Protein AF-A0AAN7BG62-F1 (afdb_monomer)

Mean predicted aligned error: 13.28 Å

Solvent-accessible surface area (backbone atoms only — not comparable to full-atom values): 6579 Å² total; per-residue (Å²): 139,84,89,78,82,81,76,79,77,80,79,77,78,79,79,76,81,75,71,72,79,54,65,45,26,29,26,51,58,76,91,35,27,73,56,15,44,53,21,16,53,76,16,61,24,46,64,44,97,85,49,27,14,35,49,84,47,32,77,37,63,45,53,26,34,42,36,19,37,74,77,68,73,28,58,40,67,37,78,53,54,44,64,32,44,30,65,68,52,50,26,54,60,28,47,78,69,77,38,78,66,68,52,60,67,57,36,37,50,53,60,61,70,74,108

pLDDT: mean 73.15, std 16.48, range [35.53, 94.31]

Organism: NCBI:txid261697

Sequence (115 aa):
MNIKHLLLATTTTMLCFFSPPSQACKCGDATYSPYTEACCKVASGNFTKDNDCDSSTLQHRSLFASCCWQGYRLVSDCSCSPGCIGEFEINPKRLARGLETLSQDEIRHILETYV

Secondary structure (DSSP, 8-state):
------------------PPPPSEE-BSSGGGHHHHHHHHHHTTPPBPTTS-EETTT-S-HHHHHHHHHHHH---BSS---HHHHIIIIIHHHHHTTTPPPPPHHHHHHHHHHT-

Structure (mmCIF, N/CA/C/O backbone):
data_AF-A0AAN7BG62-F1
#
_entry.id   AF-A0AAN7BG62-F1
#
loop_
_atom_site.group_PDB
_atom_site.id
_atom_site.type_symbol
_atom_site.label_atom_id
_atom_site.label_alt_id
_atom_site.label_comp_id
_atom_site.label_asym_id
_atom_site.label_entity_id
_atom_site.label_seq_id
_atom_site.pdbx_PDB_ins_code
_atom_site.Cartn_x
_atom_site.Cartn_y
_atom_site.Cartn_z
_atom_site.occupancy
_atom_site.B_iso_or_equiv
_atom_site.auth_seq_id
_atom_site.auth_comp_id
_atom_site.auth_asym_id
_atom_site.auth_atom_id
_atom_site.pdbx_PDB_model_num
ATOM 1 N N . MET A 1 1 ? 13.191 40.752 49.357 1.00 38.78 1 MET A N 1
ATOM 2 C CA . MET A 1 1 ? 13.470 41.073 47.937 1.00 38.78 1 MET A CA 1
ATOM 3 C C . MET A 1 1 ? 13.824 39.766 47.243 1.00 38.78 1 MET A C 1
ATOM 5 O O . MET A 1 1 ? 14.856 39.196 47.541 1.00 38.78 1 MET A O 1
ATOM 9 N N . ASN A 1 2 ? 12.803 39.087 46.728 1.00 35.53 2 ASN A N 1
ATOM 10 C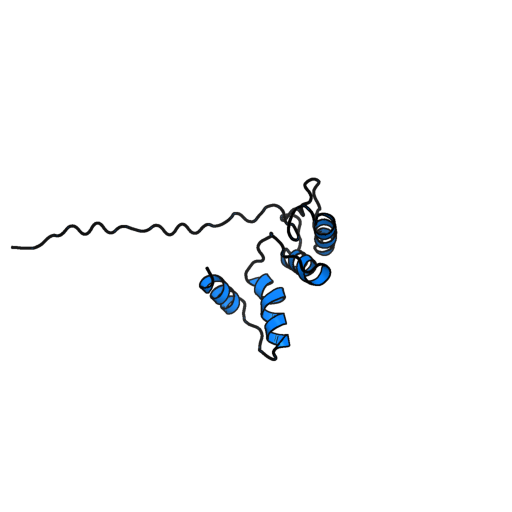 CA . ASN A 1 2 ? 12.437 38.974 45.308 1.00 35.53 2 ASN A CA 1
ATOM 11 C C . ASN A 1 2 ? 13.312 37.992 44.513 1.00 35.53 2 ASN A C 1
ATOM 13 O O . ASN A 1 2 ? 14.368 38.324 43.985 1.00 35.53 2 ASN A O 1
ATOM 17 N N . ILE A 1 3 ? 12.778 36.773 44.470 1.00 46.41 3 ILE A N 1
ATOM 18 C CA . ILE A 1 3 ? 13.166 35.593 43.708 1.00 46.41 3 ILE A CA 1
ATOM 19 C C . ILE A 1 3 ? 13.032 35.890 42.212 1.00 46.41 3 ILE A C 1
ATOM 21 O O . ILE A 1 3 ? 11.961 36.296 41.766 1.00 46.41 3 ILE A O 1
ATOM 25 N N . LYS A 1 4 ? 14.078 35.624 41.426 1.00 40.75 4 LYS A N 1
ATOM 26 C CA . LYS A 1 4 ? 13.952 35.395 39.979 1.00 40.75 4 LYS A CA 1
ATOM 27 C C . LYS A 1 4 ? 14.854 34.230 39.584 1.00 40.75 4 LYS A C 1
ATOM 29 O O . LYS A 1 4 ? 15.949 34.418 39.067 1.00 40.75 4 LYS A O 1
ATOM 34 N N . HIS A 1 5 ? 14.384 33.016 39.875 1.00 42.19 5 HIS A N 1
ATOM 35 C CA . HIS A 1 5 ? 14.875 31.816 39.209 1.00 42.19 5 HIS A CA 1
ATOM 36 C C . HIS A 1 5 ? 14.444 31.893 37.744 1.00 42.19 5 HIS A C 1
ATOM 38 O O . HIS A 1 5 ? 13.258 31.854 37.422 1.00 42.19 5 HIS A O 1
ATOM 44 N N . LEU A 1 6 ? 15.432 32.078 36.876 1.00 42.38 6 LEU A N 1
ATOM 45 C CA . LEU A 1 6 ? 15.296 32.061 35.431 1.00 42.38 6 LEU A CA 1
ATOM 46 C C . LEU A 1 6 ? 15.031 30.607 35.002 1.00 42.38 6 LEU A C 1
ATOM 48 O O . LEU A 1 6 ? 15.958 29.833 34.784 1.00 42.38 6 LEU A O 1
ATOM 52 N N . LEU A 1 7 ? 13.758 30.215 34.966 1.00 46.19 7 LEU A N 1
ATOM 53 C CA . LEU A 1 7 ? 13.312 28.965 34.353 1.00 46.19 7 LEU A CA 1
ATOM 54 C C . LEU A 1 7 ? 13.494 29.105 32.838 1.00 46.19 7 LEU A C 1
ATOM 56 O O . LEU A 1 7 ? 12.671 29.720 32.161 1.00 46.19 7 LEU A O 1
ATOM 60 N N . LEU A 1 8 ? 14.599 28.569 32.310 1.00 46.72 8 LEU A N 1
ATOM 61 C CA . LEU A 1 8 ? 14.728 28.312 30.880 1.00 46.72 8 LEU A CA 1
ATOM 62 C C . LEU A 1 8 ? 13.685 27.251 30.520 1.00 46.72 8 LEU A C 1
ATOM 64 O O . LEU A 1 8 ? 13.850 26.072 30.824 1.00 46.72 8 LEU A O 1
ATOM 68 N N . ALA A 1 9 ? 12.591 27.699 29.910 1.00 50.00 9 ALA A N 1
ATOM 69 C CA . ALA A 1 9 ? 11.611 26.836 29.282 1.00 50.00 9 ALA A CA 1
ATOM 70 C C . ALA A 1 9 ? 12.293 26.118 28.110 1.00 50.00 9 ALA A C 1
ATOM 72 O O . ALA A 1 9 ? 12.517 26.698 27.050 1.00 50.00 9 ALA A O 1
ATOM 73 N N . THR A 1 10 ? 12.669 24.861 28.322 1.00 52.88 10 THR A N 1
ATOM 74 C CA . THR A 1 10 ? 13.065 23.939 27.264 1.00 52.88 10 THR A CA 1
ATOM 75 C C . THR A 1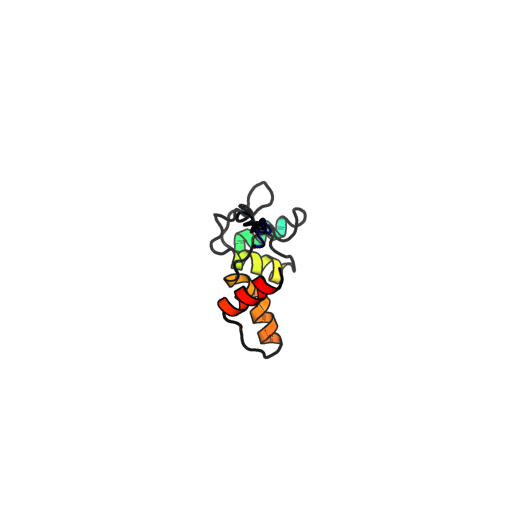 10 ? 11.830 23.624 26.428 1.00 52.88 10 THR A C 1
ATOM 77 O O . THR A 1 10 ? 11.024 22.760 26.761 1.00 52.88 10 THR A O 1
ATOM 80 N N . THR A 1 11 ? 11.650 24.366 25.339 1.00 55.09 11 THR A N 1
ATOM 81 C CA . THR A 1 11 ? 10.710 24.034 24.270 1.00 55.09 11 THR A CA 1
ATOM 82 C C . THR A 1 11 ? 11.195 22.760 23.586 1.00 55.09 11 THR A C 1
ATOM 84 O O . THR A 1 11 ? 12.034 22.787 22.689 1.00 55.09 11 THR A O 1
ATOM 87 N N . THR A 1 12 ? 10.690 21.615 24.042 1.00 59.12 12 THR A N 1
ATOM 88 C CA . THR A 1 12 ? 10.847 20.329 23.361 1.00 59.12 12 THR A CA 1
ATOM 89 C C . THR A 1 12 ? 10.074 20.395 22.048 1.00 59.12 12 THR A C 1
ATOM 91 O O . THR A 1 12 ? 8.863 20.188 22.010 1.00 59.12 12 THR A O 1
ATOM 94 N N . THR A 1 13 ? 10.763 20.748 20.964 1.00 53.72 13 THR A N 1
ATOM 95 C CA . THR A 1 13 ? 10.224 20.693 19.603 1.00 53.72 13 THR A CA 1
ATOM 96 C C . THR A 1 13 ? 9.928 19.234 19.267 1.00 53.72 13 THR A C 1
ATOM 98 O O . THR A 1 13 ? 10.835 18.446 19.008 1.00 53.72 13 THR A O 1
ATOM 101 N N . MET A 1 14 ? 8.651 18.863 19.332 1.00 53.06 14 MET A N 1
ATOM 102 C CA . MET A 1 14 ? 8.149 17.564 18.904 1.00 53.06 14 MET A CA 1
ATOM 103 C C . MET A 1 14 ? 8.316 17.495 17.380 1.00 53.06 14 MET A C 1
ATOM 105 O O . MET A 1 14 ? 7.570 18.114 16.625 1.00 53.06 14 MET A O 1
ATOM 109 N N . LEU A 1 15 ? 9.376 16.821 16.932 1.00 45.66 15 LEU A N 1
ATOM 110 C CA . LEU A 1 15 ? 9.609 16.496 15.529 1.00 45.66 15 LEU A CA 1
ATOM 111 C C . LEU A 1 15 ? 8.537 15.491 15.104 1.00 45.66 15 LEU A C 1
ATOM 113 O O . LEU A 1 15 ? 8.703 14.284 15.263 1.00 45.66 15 LEU A O 1
ATOM 117 N N . CYS A 1 16 ? 7.421 15.990 14.575 1.00 45.22 16 CYS A N 1
ATOM 118 C CA . CYS A 1 16 ? 6.524 15.168 13.778 1.00 45.22 16 CYS A CA 1
ATOM 119 C C . CYS A 1 16 ? 7.316 14.700 12.554 1.00 45.22 16 CYS A C 1
ATOM 121 O O . CYS A 1 16 ? 7.558 15.478 11.627 1.00 45.22 16 CYS A O 1
ATOM 123 N N . PHE A 1 17 ? 7.754 13.441 12.565 1.00 38.72 17 PHE A N 1
ATOM 124 C CA . PHE A 1 17 ? 8.271 12.762 11.385 1.00 38.72 17 PHE A CA 1
ATOM 125 C C . PHE A 1 17 ? 7.114 12.597 10.397 1.00 38.72 17 PHE A C 1
ATOM 127 O O . PHE A 1 17 ? 6.462 11.560 10.335 1.00 38.72 17 PHE A O 1
ATOM 134 N N . PHE A 1 18 ? 6.838 13.645 9.623 1.00 43.06 18 PHE A N 1
ATOM 135 C CA . PHE A 1 18 ? 6.120 13.508 8.368 1.00 43.06 18 PHE A CA 1
ATOM 136 C C . PHE A 1 18 ? 7.039 12.730 7.429 1.00 43.06 18 PHE A C 1
ATOM 138 O O . PHE A 1 18 ? 7.839 13.314 6.700 1.00 43.06 18 PHE A O 1
ATOM 145 N N . SER A 1 19 ? 6.980 11.400 7.493 1.00 39.44 19 SER A N 1
ATOM 146 C CA . SER A 1 19 ? 7.551 10.557 6.452 1.00 39.44 19 SER A CA 1
ATOM 147 C C . SER A 1 19 ? 6.937 11.027 5.130 1.00 39.44 19 SER A C 1
ATOM 149 O O . SER A 1 19 ? 5.706 11.035 5.016 1.00 39.44 19 SER A O 1
ATOM 151 N N . PRO A 1 20 ? 7.738 11.490 4.151 1.00 42.12 20 PRO A N 1
ATOM 152 C CA . PRO A 1 20 ? 7.195 11.842 2.850 1.00 42.12 20 PRO A CA 1
ATOM 153 C C . PRO A 1 20 ? 6.430 10.625 2.322 1.00 42.12 20 PRO A C 1
ATOM 155 O O . PRO A 1 20 ? 6.873 9.497 2.561 1.00 42.12 20 PRO A O 1
ATOM 158 N N . PRO A 1 21 ? 5.279 10.812 1.650 1.00 51.25 21 PRO A N 1
ATOM 159 C CA . PRO A 1 21 ? 4.558 9.686 1.083 1.00 51.25 21 PRO A CA 1
ATOM 160 C C . PRO A 1 21 ? 5.542 8.919 0.206 1.00 51.25 21 PRO A C 1
ATOM 162 O O . PRO A 1 21 ? 6.105 9.501 -0.723 1.00 51.25 21 PRO A O 1
ATOM 165 N N . SER A 1 22 ? 5.781 7.649 0.545 1.00 53.66 22 SER A N 1
ATOM 166 C CA . SER A 1 22 ? 6.638 6.780 -0.251 1.00 53.66 22 SER A CA 1
ATOM 167 C C . SER A 1 22 ? 6.211 6.913 -1.711 1.00 53.66 22 SER A C 1
ATOM 169 O O . SER A 1 22 ? 5.036 6.729 -2.051 1.00 53.66 22 SER A O 1
ATOM 171 N N . GLN A 1 23 ? 7.137 7.338 -2.570 1.00 66.19 23 GLN A N 1
ATOM 172 C CA . GLN A 1 23 ? 6.849 7.545 -3.993 1.00 66.19 23 GLN A CA 1
ATOM 173 C C . GLN A 1 23 ? 6.583 6.207 -4.707 1.00 66.19 23 GLN A C 1
ATOM 175 O O . GLN A 1 23 ? 6.058 6.183 -5.814 1.00 66.19 23 GLN A O 1
ATOM 180 N N . ALA A 1 24 ? 6.867 5.094 -4.034 1.00 80.00 24 ALA A N 1
ATOM 181 C CA . ALA A 1 24 ? 6.704 3.734 -4.504 1.00 80.00 24 ALA A CA 1
ATOM 182 C C . ALA A 1 24 ? 5.940 2.888 -3.469 1.00 80.00 24 ALA A C 1
ATOM 184 O O . ALA A 1 24 ? 6.135 3.058 -2.268 1.00 80.00 24 ALA A O 1
ATOM 185 N N . CYS A 1 25 ? 5.063 2.001 -3.936 1.00 85.62 25 CYS A N 1
ATOM 186 C CA . CYS A 1 25 ? 4.316 1.054 -3.115 1.00 85.62 25 CYS A CA 1
ATOM 187 C C . CYS A 1 25 ? 4.763 -0.384 -3.378 1.00 85.62 25 CYS A C 1
ATOM 189 O O . CYS A 1 25 ? 4.862 -0.804 -4.531 1.00 85.62 25 CYS A O 1
ATOM 191 N N . LYS A 1 26 ? 4.907 -1.169 -2.318 1.00 89.12 26 LYS A N 1
ATOM 192 C CA . LYS A 1 26 ? 5.209 -2.598 -2.308 1.00 89.12 26 LYS A CA 1
ATOM 193 C C . LYS A 1 26 ? 4.236 -3.334 -1.398 1.00 89.12 26 LYS A C 1
ATOM 195 O O . LYS A 1 26 ? 3.829 -2.819 -0.359 1.00 89.12 26 LYS A O 1
ATOM 200 N N . CYS A 1 27 ? 3.897 -4.566 -1.765 1.00 88.00 27 CYS A N 1
ATOM 201 C CA . CYS A 1 27 ? 3.313 -5.528 -0.839 1.00 88.00 27 CYS A CA 1
ATOM 202 C C . CYS A 1 27 ? 4.453 -6.220 -0.075 1.00 88.00 27 CYS A C 1
ATOM 204 O O . CYS A 1 27 ? 5.107 -7.098 -0.626 1.00 88.00 27 CYS A O 1
ATOM 206 N N . GLY A 1 28 ? 4.693 -5.861 1.185 1.00 83.19 28 GLY A N 1
ATOM 207 C CA . GLY A 1 28 ? 5.799 -6.400 1.979 1.00 83.19 28 GLY A CA 1
ATOM 208 C C . GLY A 1 28 ? 7.158 -5.855 1.529 1.00 83.19 28 GLY A C 1
ATOM 209 O O . GLY A 1 28 ? 7.323 -4.651 1.364 1.00 83.19 28 GLY A O 1
ATOM 210 N N . ASP A 1 29 ? 8.138 -6.743 1.359 1.00 79.75 29 ASP A N 1
ATOM 211 C CA . ASP A 1 29 ? 9.484 -6.410 0.876 1.00 79.75 29 ASP A CA 1
ATOM 212 C C . ASP A 1 29 ? 9.710 -6.779 -0.609 1.00 79.75 29 ASP A C 1
ATOM 214 O O . ASP A 1 29 ? 8.822 -7.273 -1.305 1.00 79.75 29 ASP A O 1
ATOM 218 N N . ALA A 1 30 ? 10.923 -6.531 -1.116 1.00 72.50 30 ALA A N 1
ATOM 219 C CA . ALA A 1 30 ? 11.281 -6.744 -2.521 1.00 72.50 30 ALA A CA 1
ATOM 220 C C . ALA A 1 30 ? 11.140 -8.202 -3.011 1.00 72.50 30 ALA A C 1
ATOM 222 O O . ALA A 1 30 ? 10.979 -8.422 -4.210 1.00 72.50 30 ALA A O 1
ATOM 223 N N . THR A 1 31 ? 11.157 -9.192 -2.114 1.00 81.38 31 THR A N 1
ATOM 224 C CA . THR A 1 31 ? 10.977 -10.623 -2.434 1.00 81.38 31 THR A CA 1
ATOM 225 C C . THR A 1 31 ? 9.576 -10.916 -2.976 1.00 81.38 31 THR A C 1
ATOM 227 O O . THR A 1 31 ? 9.362 -11.897 -3.684 1.00 81.38 31 THR A O 1
ATOM 230 N N . TYR A 1 32 ? 8.614 -10.044 -2.677 1.00 80.31 32 TYR A N 1
ATOM 231 C CA . TYR A 1 32 ? 7.205 -10.178 -3.033 1.00 80.31 32 TYR A CA 1
ATOM 232 C C . TYR A 1 32 ? 6.817 -9.350 -4.264 1.00 80.31 32 TYR A C 1
ATOM 234 O O . TYR A 1 32 ? 5.641 -9.038 -4.470 1.00 80.31 32 TYR A O 1
ATOM 242 N N . SER A 1 33 ? 7.791 -9.014 -5.116 1.00 84.75 33 SER A N 1
ATOM 243 C CA . SER A 1 33 ? 7.566 -8.212 -6.321 1.00 84.75 33 SER A CA 1
ATOM 244 C C . SER A 1 33 ? 6.442 -8.703 -7.247 1.00 84.75 33 SER A C 1
ATOM 246 O O . SER A 1 33 ? 5.711 -7.842 -7.737 1.00 84.75 33 SER A O 1
ATOM 248 N N . PRO A 1 34 ? 6.186 -10.019 -7.429 1.00 92.25 34 PRO A N 1
ATOM 249 C CA . PRO A 1 34 ? 5.069 -10.470 -8.263 1.00 92.25 34 PRO A CA 1
ATOM 250 C C . PRO A 1 34 ? 3.700 -10.082 -7.685 1.00 92.25 34 PRO A C 1
ATOM 252 O O . PRO A 1 34 ? 2.748 -9.839 -8.424 1.00 92.25 34 PRO A O 1
ATOM 255 N N . TYR A 1 35 ? 3.588 -10.004 -6.356 1.00 92.25 35 TYR A N 1
ATOM 256 C CA . TYR A 1 35 ? 2.361 -9.585 -5.679 1.00 92.25 35 TYR A CA 1
ATOM 257 C C . TYR A 1 35 ? 2.192 -8.069 -5.735 1.00 92.25 35 TYR A C 1
ATOM 259 O O . TYR A 1 35 ? 1.085 -7.587 -5.973 1.00 92.25 35 TYR A O 1
ATOM 267 N N . THR A 1 36 ? 3.293 -7.322 -5.604 1.00 91.88 36 THR A N 1
ATOM 268 C CA . THR A 1 36 ? 3.312 -5.878 -5.870 1.00 91.88 36 THR A CA 1
ATOM 269 C C . THR A 1 36 ? 2.843 -5.583 -7.294 1.00 91.88 36 THR A C 1
ATOM 271 O O . THR A 1 36 ? 1.969 -4.741 -7.469 1.00 91.88 36 THR A O 1
ATOM 274 N N . GLU A 1 37 ? 3.345 -6.294 -8.307 1.00 94.25 37 GLU A N 1
ATOM 275 C CA . GLU A 1 37 ? 2.928 -6.125 -9.706 1.00 94.25 37 GLU A CA 1
ATOM 276 C C . GLU A 1 37 ? 1.434 -6.419 -9.898 1.00 94.25 37 GLU A C 1
ATOM 278 O O . GLU A 1 37 ? 0.697 -5.602 -10.460 1.00 94.25 37 GLU A O 1
ATOM 283 N N . ALA A 1 38 ? 0.961 -7.553 -9.370 1.00 94.31 38 ALA A N 1
ATOM 284 C CA . ALA A 1 38 ? -0.443 -7.942 -9.453 1.00 94.31 38 ALA A CA 1
ATOM 285 C C . ALA A 1 38 ? -1.365 -6.898 -8.802 1.00 94.31 38 ALA A C 1
ATOM 287 O O . ALA A 1 38 ? -2.351 -6.470 -9.409 1.00 94.31 38 ALA A O 1
ATOM 288 N N . CYS A 1 39 ? -1.026 -6.435 -7.597 1.00 91.69 39 CYS A N 1
ATOM 289 C CA . CYS A 1 39 ? -1.812 -5.431 -6.889 1.00 91.69 39 CYS A CA 1
ATOM 290 C C . CYS A 1 39 ? -1.707 -4.037 -7.500 1.00 91.69 39 CYS A C 1
ATOM 292 O O . CYS A 1 39 ? -2.688 -3.291 -7.478 1.00 91.69 39 CYS A O 1
ATOM 294 N N . CYS A 1 40 ? -0.571 -3.701 -8.110 1.00 92.50 40 CYS A N 1
ATOM 295 C CA . CYS A 1 40 ? -0.412 -2.468 -8.869 1.00 92.50 40 CYS A CA 1
ATOM 296 C C . CYS A 1 40 ? -1.399 -2.426 -10.035 1.00 92.50 40 CYS A C 1
ATOM 298 O O . CYS A 1 40 ? -2.118 -1.444 -10.206 1.00 92.50 40 CYS A O 1
ATOM 300 N N . LYS A 1 41 ? -1.532 -3.542 -10.763 1.00 93.56 41 LYS A N 1
ATOM 301 C CA . LYS A 1 41 ? -2.494 -3.675 -11.859 1.00 93.56 41 LYS A CA 1
ATOM 302 C C . LYS A 1 41 ? -3.948 -3.588 -11.386 1.00 93.56 41 LYS A C 1
ATOM 304 O O . LYS A 1 41 ? -4.752 -2.932 -12.042 1.00 93.56 41 LYS A O 1
ATOM 309 N N . VAL A 1 42 ? -4.290 -4.216 -10.256 1.00 91.00 42 VAL A N 1
ATOM 310 C CA . VAL A 1 42 ? -5.640 -4.128 -9.654 1.00 91.00 42 VAL A CA 1
ATOM 311 C C . VAL A 1 42 ? -5.994 -2.688 -9.287 1.00 91.00 42 VAL A C 1
ATOM 313 O O . VAL A 1 42 ? -7.132 -2.266 -9.467 1.00 91.00 42 VAL A O 1
ATOM 316 N N . ALA A 1 43 ? -5.019 -1.925 -8.801 1.00 88.44 43 ALA A N 1
ATOM 317 C CA . ALA A 1 43 ? -5.199 -0.531 -8.423 1.00 88.44 43 ALA A CA 1
ATOM 318 C C . ALA A 1 43 ? -4.964 0.461 -9.583 1.00 88.44 43 ALA A C 1
ATOM 320 O O . ALA A 1 43 ? -4.830 1.665 -9.341 1.00 88.44 43 ALA A O 1
ATOM 321 N N . SER A 1 44 ? -4.925 -0.039 -10.826 1.00 90.44 44 SER A N 1
ATOM 322 C CA . SER A 1 44 ? -4.716 0.737 -12.056 1.00 90.44 44 SER A CA 1
ATOM 323 C C . SER A 1 44 ? -3.439 1.591 -12.048 1.00 90.44 44 SER A C 1
ATOM 325 O O . SER A 1 44 ? -3.409 2.655 -12.661 1.00 90.44 44 SER A O 1
ATOM 327 N N .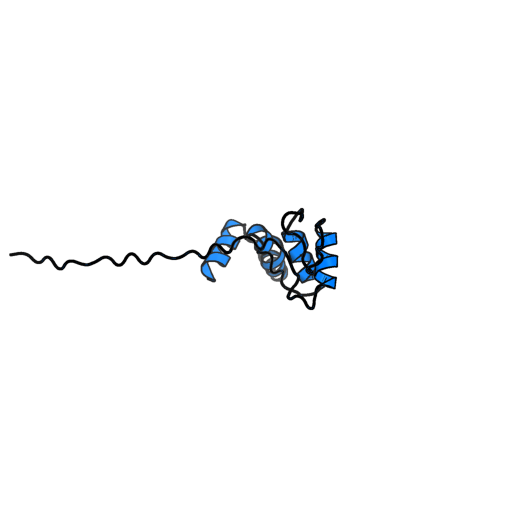 GLY A 1 45 ? -2.403 1.147 -11.334 1.00 89.56 45 GLY A N 1
ATOM 328 C CA . GLY A 1 45 ? -1.098 1.800 -11.269 1.00 89.56 45 GLY A CA 1
ATOM 329 C C . GLY A 1 45 ? -0.088 1.237 -12.268 1.00 89.56 45 GLY A C 1
ATOM 330 O O . GLY A 1 45 ? -0.314 0.216 -12.921 1.00 89.56 45 GLY A O 1
ATOM 331 N N . ASN A 1 46 ? 1.065 1.897 -12.335 1.00 92.19 46 ASN A N 1
ATOM 332 C CA . ASN A 1 46 ? 2.202 1.498 -13.151 1.00 92.19 46 ASN A CA 1
ATOM 333 C C . ASN A 1 46 ? 3.263 0.816 -12.291 1.00 92.19 46 ASN A C 1
ATOM 335 O O . ASN A 1 46 ? 3.835 1.415 -11.378 1.00 92.19 46 ASN A O 1
ATOM 339 N N . PHE A 1 47 ? 3.545 -0.441 -12.619 1.00 91.38 47 PHE A N 1
ATOM 340 C CA . PHE A 1 47 ? 4.649 -1.169 -12.017 1.00 91.38 47 PHE A CA 1
ATOM 341 C C . PHE A 1 47 ? 5.974 -0.697 -12.626 1.00 91.38 47 PHE A C 1
ATOM 343 O O . PHE A 1 47 ? 6.084 -0.501 -13.839 1.00 91.38 47 PHE A O 1
ATOM 350 N N . THR A 1 48 ? 6.976 -0.482 -11.784 1.00 87.94 48 THR A N 1
ATOM 351 C CA . THR A 1 48 ? 8.290 0.022 -12.168 1.00 87.94 48 THR A CA 1
ATOM 352 C C . THR A 1 48 ? 9.311 -1.111 -12.208 1.00 87.94 48 THR A C 1
ATOM 354 O O . THR A 1 48 ? 9.149 -2.175 -11.609 1.00 87.94 48 THR A O 1
ATOM 357 N N . LYS A 1 49 ? 10.428 -0.852 -12.888 1.00 84.56 49 LYS A N 1
ATOM 358 C CA . LYS A 1 49 ? 11.578 -1.765 -12.958 1.00 84.56 49 LYS A CA 1
ATOM 359 C C . LYS A 1 49 ? 12.227 -2.067 -11.597 1.00 84.56 49 LYS A C 1
ATOM 361 O O . LYS A 1 49 ? 12.979 -3.031 -11.501 1.00 84.56 49 LYS A O 1
ATOM 366 N N . ASP A 1 50 ? 11.943 -1.265 -10.570 1.00 84.12 50 ASP A N 1
ATOM 367 C CA . ASP A 1 50 ? 12.531 -1.376 -9.228 1.00 84.12 50 ASP A CA 1
ATOM 368 C C . ASP A 1 50 ? 11.685 -2.262 -8.287 1.00 84.12 50 ASP A C 1
ATOM 370 O O . ASP A 1 50 ? 11.883 -2.293 -7.070 1.00 84.12 50 ASP A O 1
ATOM 374 N N . ASN A 1 51 ? 10.764 -3.046 -8.863 1.00 86.69 51 ASN A N 1
ATOM 375 C CA . ASN A 1 51 ? 9.808 -3.888 -8.148 1.00 86.69 51 ASN A CA 1
ATOM 376 C C . ASN A 1 51 ? 8.849 -3.085 -7.260 1.00 86.69 51 ASN A C 1
ATOM 378 O O . ASN A 1 51 ? 8.514 -3.503 -6.148 1.00 86.69 51 ASN A O 1
ATOM 382 N N . ASP A 1 52 ? 8.449 -1.916 -7.747 1.00 87.38 52 ASP A N 1
ATOM 383 C CA . ASP A 1 52 ? 7.567 -0.976 -7.070 1.00 87.38 52 ASP A CA 1
ATOM 384 C C . ASP A 1 52 ? 6.330 -0.696 -7.901 1.00 87.38 52 ASP A C 1
ATOM 386 O O . ASP A 1 52 ? 6.358 -0.750 -9.124 1.00 87.38 52 ASP A O 1
ATOM 390 N N . CYS A 1 53 ? 5.244 -0.326 -7.243 1.00 89.50 53 CYS A N 1
ATOM 391 C CA . CYS A 1 53 ? 4.144 0.366 -7.886 1.00 89.50 53 CYS A CA 1
ATOM 392 C C . CYS A 1 53 ? 4.332 1.871 -7.708 1.00 89.50 53 CYS A C 1
ATOM 394 O O . CYS A 1 53 ? 4.422 2.345 -6.578 1.00 89.50 53 CYS A O 1
ATOM 396 N N . ASP A 1 54 ? 4.387 2.637 -8.793 1.00 88.75 54 ASP A N 1
ATOM 397 C CA . ASP A 1 54 ? 4.507 4.093 -8.707 1.00 88.75 54 ASP A CA 1
ATOM 398 C C . ASP A 1 54 ? 3.266 4.680 -8.015 1.00 88.75 54 ASP A C 1
ATOM 400 O O . ASP A 1 54 ? 2.151 4.659 -8.552 1.00 88.75 54 ASP A O 1
ATOM 404 N N . SER A 1 55 ? 3.456 5.230 -6.814 1.00 80.50 55 SER A N 1
ATOM 405 C CA . SER A 1 55 ? 2.356 5.681 -5.963 1.00 80.50 55 SER A CA 1
ATOM 406 C C . SER A 1 55 ? 1.659 6.938 -6.484 1.00 80.50 55 SER A C 1
ATOM 408 O O . SER A 1 55 ? 0.581 7.275 -5.982 1.00 80.50 55 SER A O 1
ATOM 410 N N . SER A 1 56 ? 2.253 7.620 -7.471 1.00 79.06 56 SER A N 1
ATOM 411 C CA . SER A 1 56 ? 1.651 8.746 -8.193 1.00 79.06 56 SER A CA 1
ATOM 412 C C . SER A 1 56 ? 0.662 8.301 -9.273 1.00 79.06 56 SER A C 1
ATOM 414 O O . SER A 1 56 ? -0.226 9.062 -9.652 1.00 79.06 56 SER A O 1
ATOM 416 N N . THR A 1 57 ? 0.785 7.057 -9.736 1.00 82.38 57 THR A N 1
ATOM 417 C CA . THR A 1 57 ? -0.054 6.483 -10.800 1.00 82.38 57 THR A CA 1
ATOM 418 C C . THR A 1 57 ? -1.226 5.677 -10.256 1.00 82.38 57 THR A C 1
ATOM 420 O O . THR A 1 57 ? -2.164 5.371 -10.986 1.00 82.38 57 THR A O 1
ATOM 423 N N . LEU A 1 58 ? -1.192 5.345 -8.964 1.00 80.50 58 LEU A N 1
ATOM 424 C CA . LEU A 1 58 ? -2.268 4.632 -8.297 1.00 80.50 58 LEU A CA 1
ATOM 425 C C . LEU A 1 58 ? -3.542 5.472 -8.268 1.00 80.50 58 LEU A C 1
ATOM 427 O O . LEU A 1 58 ? -3.588 6.523 -7.629 1.00 80.50 58 LEU A O 1
ATOM 431 N N . GLN A 1 59 ? -4.609 4.941 -8.866 1.00 76.19 59 GLN A N 1
ATOM 432 C CA . GLN A 1 59 ? -5.931 5.557 -8.794 1.00 76.19 59 GLN A CA 1
ATOM 433 C C . GLN A 1 59 ? -6.409 5.637 -7.336 1.00 76.19 59 GLN A C 1
ATOM 435 O O . GLN A 1 59 ? -6.911 6.670 -6.895 1.00 76.19 59 GLN A O 1
ATOM 440 N N . HIS A 1 60 ? -6.182 4.562 -6.568 1.00 73.62 60 HIS A N 1
ATOM 441 C CA . HIS A 1 60 ? -6.433 4.513 -5.130 1.00 73.62 60 HIS A CA 1
ATOM 442 C C . HIS A 1 60 ? -5.383 3.656 -4.409 1.00 73.62 60 HIS A C 1
ATOM 444 O O . HIS A 1 60 ? -5.326 2.438 -4.586 1.00 73.62 60 HIS A O 1
ATOM 450 N N . ARG A 1 61 ? -4.604 4.269 -3.506 1.00 78.81 61 ARG A N 1
ATOM 451 C CA . ARG A 1 61 ? -3.653 3.547 -2.630 1.00 78.81 61 ARG A CA 1
ATOM 452 C C . ARG A 1 61 ? -4.339 2.510 -1.736 1.00 78.81 61 ARG A C 1
ATOM 454 O O . ARG A 1 61 ? -3.730 1.515 -1.362 1.00 78.81 61 ARG A O 1
ATOM 461 N N . SER A 1 62 ? -5.620 2.721 -1.441 1.00 75.69 62 SER A N 1
ATOM 462 C CA . SER A 1 62 ? -6.435 1.799 -0.659 1.00 75.69 62 SER A CA 1
ATOM 463 C C . SER A 1 62 ? -6.755 0.495 -1.378 1.00 75.69 62 SER A C 1
ATOM 465 O O . SER A 1 62 ? -6.702 -0.566 -0.761 1.00 75.69 62 SER A O 1
ATOM 467 N N . LEU A 1 63 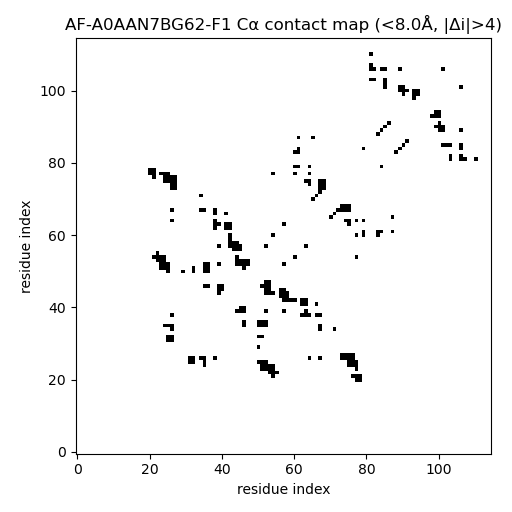? -7.007 0.550 -2.688 1.00 81.56 63 LEU A N 1
ATOM 468 C CA . LEU A 1 63 ? -7.194 -0.647 -3.508 1.00 81.56 63 LEU A CA 1
ATOM 469 C C . LEU A 1 63 ? -5.909 -1.473 -3.568 1.00 81.56 63 LEU A C 1
ATOM 471 O O . LEU A 1 63 ? -5.959 -2.693 -3.417 1.00 81.56 63 LEU A O 1
ATOM 475 N N . PHE A 1 64 ? -4.763 -0.805 -3.717 1.00 87.06 64 PHE A N 1
ATOM 476 C CA . PHE A 1 64 ? -3.457 -1.460 -3.697 1.00 87.06 64 PHE A CA 1
ATOM 477 C C . PHE A 1 64 ? -3.212 -2.172 -2.357 1.00 87.06 64 PHE A C 1
ATOM 479 O O . PHE A 1 64 ? -2.969 -3.378 -2.332 1.00 87.06 64 PHE A O 1
ATOM 486 N N . ALA A 1 65 ? -3.363 -1.455 -1.238 1.00 81.25 65 ALA A N 1
ATOM 487 C CA . ALA A 1 65 ? -3.166 -2.017 0.097 1.00 81.25 65 ALA A CA 1
ATOM 488 C C . ALA A 1 65 ? -4.151 -3.155 0.416 1.00 81.25 65 ALA A C 1
ATOM 490 O O . ALA A 1 65 ? -3.756 -4.185 0.968 1.00 81.25 65 ALA A O 1
ATOM 491 N N . SER A 1 66 ? -5.419 -3.004 0.021 1.00 79.81 66 SER A N 1
ATOM 492 C CA . SER A 1 66 ? -6.436 -4.048 0.163 1.00 79.81 66 SER A CA 1
ATOM 493 C C . SER A 1 66 ? -6.062 -5.299 -0.628 1.00 79.81 66 SER A C 1
ATOM 495 O O . SER A 1 66 ? -6.158 -6.403 -0.097 1.00 79.81 66 SER A O 1
ATOM 497 N N . CYS A 1 67 ? -5.557 -5.154 -1.855 1.00 87.56 67 CYS A N 1
ATOM 498 C CA . CYS A 1 67 ? -5.077 -6.289 -2.638 1.00 87.56 67 CYS A CA 1
ATOM 499 C C . CYS A 1 67 ? -3.911 -7.018 -1.949 1.00 87.56 67 CYS A C 1
ATOM 501 O O . CYS A 1 67 ? -3.967 -8.244 -1.821 1.00 87.56 67 CYS A O 1
ATOM 503 N N . CYS A 1 68 ? -2.907 -6.292 -1.436 1.00 86.69 68 CYS A N 1
ATOM 504 C CA . CYS A 1 68 ? -1.779 -6.902 -0.722 1.00 86.69 68 CYS A CA 1
ATOM 505 C C . CYS A 1 68 ? -2.266 -7.761 0.455 1.00 86.69 68 CYS A C 1
ATOM 507 O O . CYS A 1 68 ? -1.844 -8.909 0.625 1.00 86.69 68 CYS A O 1
ATOM 509 N N . TRP A 1 69 ? -3.212 -7.235 1.238 1.00 81.00 69 TRP A N 1
ATOM 510 C CA . TRP A 1 69 ? -3.724 -7.922 2.417 1.00 81.00 69 TRP A CA 1
ATOM 511 C C . TRP A 1 69 ? -4.695 -9.059 2.078 1.00 81.00 69 TRP A C 1
ATOM 513 O O . TRP A 1 69 ? -4.562 -10.181 2.580 1.00 81.00 69 TRP A O 1
ATOM 523 N N . GLN A 1 70 ? -5.691 -8.797 1.233 1.00 79.44 70 GLN A N 1
ATOM 524 C CA . GLN A 1 70 ? -6.747 -9.759 0.931 1.00 79.44 70 GLN A CA 1
ATOM 525 C C . GLN A 1 70 ? -6.256 -10.895 0.036 1.00 79.44 70 GLN A C 1
ATOM 527 O O . GLN A 1 70 ? -6.603 -12.047 0.307 1.00 79.44 70 GLN A O 1
ATOM 532 N N . GLY A 1 71 ? -5.436 -10.581 -0.970 1.00 79.94 71 GLY A N 1
ATOM 533 C CA . GLY A 1 71 ? -4.907 -11.551 -1.925 1.00 79.94 71 GLY A CA 1
ATOM 534 C C . GLY A 1 71 ? -3.725 -12.349 -1.384 1.00 79.94 71 GLY A C 1
ATOM 535 O O . GLY A 1 71 ? -3.650 -13.552 -1.619 1.00 79.94 71 GLY A O 1
ATOM 536 N N . TYR A 1 72 ? -2.834 -11.702 -0.625 1.00 83.56 72 TYR A N 1
ATOM 537 C CA . TYR A 1 72 ? -1.521 -12.278 -0.302 1.00 83.56 72 TYR A CA 1
ATOM 538 C C . TYR A 1 72 ? -1.153 -12.234 1.185 1.00 83.56 72 TYR A C 1
ATOM 540 O O . TYR A 1 72 ? -0.112 -12.763 1.562 1.00 83.56 72 TYR A O 1
ATOM 548 N N . ARG A 1 73 ? -2.005 -11.652 2.045 1.00 81.56 73 ARG A N 1
ATOM 549 C CA . ARG A 1 73 ? -1.751 -11.468 3.491 1.00 81.56 73 ARG A CA 1
ATOM 550 C C . ARG A 1 73 ? -0.462 -10.685 3.782 1.00 81.5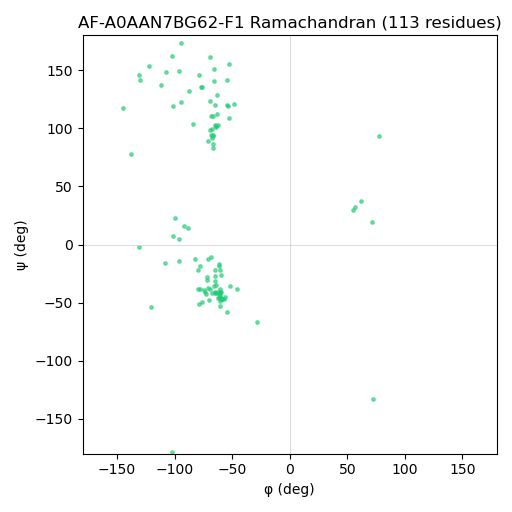6 73 ARG A C 1
ATOM 552 O O . ARG A 1 73 ? 0.183 -10.907 4.803 1.00 81.56 73 ARG A O 1
ATOM 559 N N . LEU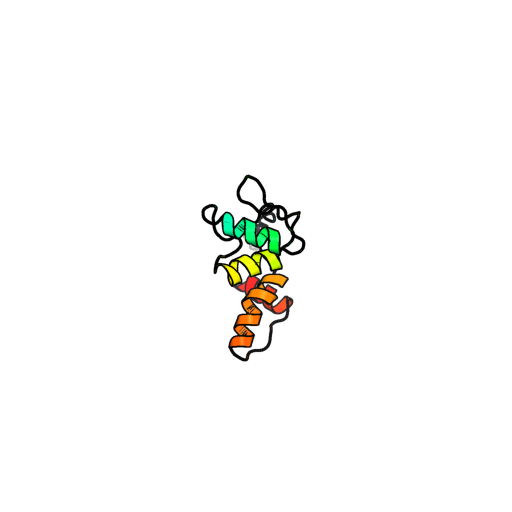 A 1 74 ? -0.117 -9.746 2.900 1.00 81.31 74 LEU A N 1
ATOM 560 C CA . LEU A 1 74 ? 1.037 -8.856 3.027 1.00 81.31 74 LEU A CA 1
ATOM 561 C C . LEU A 1 74 ? 0.597 -7.432 3.372 1.00 81.31 74 LEU A C 1
ATOM 563 O O . LEU A 1 74 ? -0.471 -6.981 2.959 1.00 81.31 74 LEU A O 1
ATOM 567 N N . VAL A 1 75 ? 1.439 -6.717 4.117 1.00 79.69 75 VAL A N 1
ATOM 568 C CA . VAL A 1 75 ? 1.222 -5.305 4.463 1.00 79.69 75 VAL A CA 1
ATOM 569 C C . VAL A 1 75 ? 1.811 -4.426 3.363 1.00 79.69 75 VAL A C 1
ATOM 571 O O . VAL A 1 75 ? 2.943 -4.649 2.947 1.00 79.69 75 VAL A O 1
ATOM 574 N N . SER A 1 76 ? 1.055 -3.438 2.888 1.00 81.62 76 SER A N 1
ATOM 575 C CA . SER A 1 76 ? 1.564 -2.439 1.940 1.00 81.62 76 SER A CA 1
ATOM 576 C C . SER A 1 76 ? 2.434 -1.400 2.656 1.00 81.62 76 SER A C 1
ATOM 578 O O . SER A 1 76 ? 2.023 -0.890 3.697 1.00 81.62 76 SER A O 1
ATOM 580 N N . ASP A 1 77 ? 3.587 -1.038 2.089 1.00 77.88 77 ASP A N 1
ATOM 581 C CA . ASP A 1 77 ? 4.452 0.042 2.609 1.00 77.88 77 ASP A CA 1
ATOM 582 C C . ASP A 1 77 ? 3.941 1.451 2.251 1.00 77.88 77 ASP A C 1
ATOM 584 O O . ASP A 1 77 ? 4.270 2.442 2.909 1.00 77.88 77 ASP A O 1
ATOM 588 N N . CYS A 1 78 ? 3.069 1.549 1.248 1.00 75.62 78 CYS A N 1
ATOM 589 C CA . CYS A 1 78 ? 2.349 2.770 0.968 1.00 75.62 78 CYS A CA 1
ATOM 590 C C . CYS A 1 78 ? 1.360 3.028 2.088 1.00 75.62 78 CYS A C 1
ATOM 592 O O . CYS A 1 78 ? 0.365 2.315 2.234 1.00 75.62 78 CYS A O 1
ATOM 594 N N . SER A 1 79 ? 1.659 4.072 2.862 1.00 60.72 79 SER A N 1
ATOM 595 C CA . SER A 1 79 ? 0.849 4.539 3.975 1.00 60.72 79 SER A CA 1
ATOM 596 C C . SER A 1 79 ? -0.576 4.750 3.486 1.00 60.72 79 SER A C 1
ATOM 598 O O . SER A 1 79 ? -0.869 5.666 2.708 1.00 60.72 79 SER A O 1
ATOM 600 N N . CYS A 1 80 ? -1.471 3.877 3.927 1.00 61.69 80 CYS A N 1
ATOM 601 C CA . CYS A 1 80 ? -2.882 4.107 3.747 1.00 61.69 80 CYS A CA 1
ATOM 602 C C . CYS A 1 80 ? -3.273 5.271 4.652 1.00 61.69 80 CYS A C 1
ATOM 604 O O . CYS A 1 80 ? -3.034 5.242 5.856 1.00 61.69 80 CYS A O 1
ATOM 606 N N . SER A 1 81 ? -3.852 6.325 4.077 1.00 55.84 81 SER A N 1
ATOM 607 C CA . SER A 1 81 ? -4.464 7.392 4.870 1.00 55.84 81 SER A CA 1
ATOM 608 C C . SER A 1 81 ? -5.458 6.775 5.872 1.00 55.84 81 SER A C 1
ATOM 610 O O . SER A 1 81 ? -5.996 5.704 5.570 1.00 55.84 81 SER A O 1
ATOM 612 N N . PRO A 1 82 ? -5.769 7.429 7.010 1.00 54.94 82 PRO A N 1
ATOM 613 C CA . PRO A 1 82 ? -6.731 6.914 7.995 1.00 54.94 82 PRO A CA 1
ATOM 614 C C . PRO A 1 82 ? -8.027 6.390 7.350 1.00 54.94 82 PRO A C 1
ATOM 616 O O . PRO A 1 82 ? -8.468 5.296 7.684 1.00 54.94 82 PRO A O 1
ATOM 619 N N . GLY A 1 83 ? -8.490 7.096 6.303 1.00 55.00 83 GLY A N 1
ATOM 620 C CA . GLY A 1 83 ? -9.451 6.661 5.275 1.00 55.00 83 GLY A CA 1
ATOM 621 C C . GLY A 1 83 ? -9.461 5.162 4.987 1.00 55.00 83 GLY A C 1
ATOM 622 O O . GLY A 1 83 ? -10.419 4.439 5.256 1.00 55.00 83 GLY A O 1
ATOM 623 N N . CYS A 1 84 ? -8.341 4.724 4.430 1.00 62.16 84 CYS A N 1
ATOM 624 C CA . CYS A 1 84 ? -8.107 3.377 3.953 1.00 62.16 84 CYS A CA 1
ATOM 625 C C . CYS A 1 84 ? -7.925 2.368 5.091 1.00 62.16 84 CYS A C 1
ATOM 627 O O . CYS A 1 84 ? -8.478 1.274 5.023 1.00 62.16 84 CYS A O 1
ATOM 629 N N . ILE A 1 85 ? -7.168 2.718 6.136 1.00 66.19 85 ILE A N 1
ATOM 630 C CA . ILE A 1 85 ? -6.973 1.815 7.284 1.00 66.19 85 ILE A CA 1
ATOM 631 C C . ILE A 1 85 ? -8.332 1.517 7.927 1.00 66.19 85 ILE A C 1
ATOM 633 O O . ILE A 1 85 ? -8.664 0.375 8.244 1.00 66.19 85 ILE A O 1
ATOM 637 N N . GLY A 1 86 ? -9.158 2.551 8.041 1.00 65.75 86 GLY A N 1
ATOM 638 C CA . GLY A 1 86 ? -10.535 2.457 8.471 1.00 65.75 86 GLY A CA 1
ATOM 639 C C . GLY A 1 86 ? -11.359 1.482 7.657 1.00 65.75 86 GLY A C 1
ATOM 640 O O . GLY A 1 86 ? -11.919 0.534 8.198 1.00 65.75 86 GLY A O 1
ATOM 641 N N . GLU A 1 87 ? -11.418 1.717 6.353 1.00 66.56 87 GLU A N 1
ATOM 642 C CA . GLU A 1 87 ? -12.290 1.000 5.427 1.00 66.56 87 GLU A CA 1
ATOM 643 C C . GLU A 1 87 ? -11.864 -0.454 5.186 1.00 66.56 87 GLU A C 1
ATOM 645 O O . GLU A 1 87 ? -12.716 -1.335 5.101 1.00 66.56 87 GLU A O 1
ATOM 650 N N . PHE A 1 88 ? -10.559 -0.726 5.131 1.00 64.44 88 PHE A N 1
ATOM 651 C CA . PHE A 1 88 ? -10.044 -2.029 4.705 1.00 64.44 88 PHE A CA 1
ATOM 652 C C . PHE A 1 88 ? -9.455 -2.870 5.833 1.00 64.44 88 PHE A C 1
ATOM 654 O O . PHE A 1 88 ? -9.310 -4.082 5.667 1.00 64.44 88 PHE A O 1
ATOM 661 N N . GLU A 1 89 ? -9.160 -2.273 6.989 1.00 67.62 89 GLU A N 1
ATOM 662 C CA . GLU A 1 89 ? -8.559 -3.000 8.102 1.00 67.62 89 GLU A CA 1
ATOM 663 C C . GLU A 1 89 ? -9.408 -2.967 9.376 1.00 67.62 89 GLU A C 1
ATOM 665 O O . GLU A 1 89 ? -9.729 -4.022 9.927 1.00 67.62 89 GLU A O 1
ATOM 670 N N . ILE A 1 90 ? -9.794 -1.783 9.850 1.00 74.94 90 ILE A N 1
ATOM 671 C CA . ILE A 1 90 ? -10.462 -1.628 11.149 1.00 74.94 90 ILE A CA 1
ATOM 672 C C . ILE A 1 90 ? -11.944 -2.003 11.054 1.00 74.94 90 ILE A C 1
ATOM 674 O O . ILE A 1 90 ? -12.426 -2.837 11.827 1.00 74.94 90 ILE A O 1
ATOM 678 N N . ASN A 1 91 ? -12.671 -1.435 10.094 1.00 79.19 91 ASN A N 1
ATOM 679 C CA . ASN A 1 91 ? -14.116 -1.620 9.974 1.00 79.19 91 ASN A CA 1
ATOM 680 C C . ASN A 1 91 ? -14.521 -3.054 9.605 1.00 79.19 91 ASN A C 1
ATOM 682 O O . ASN A 1 91 ? -15.420 -3.579 10.265 1.00 79.19 91 ASN A O 1
ATOM 686 N N . PRO A 1 92 ? -13.841 -3.759 8.680 1.00 75.88 92 PRO A N 1
ATOM 687 C CA . PRO A 1 92 ? -14.144 -5.165 8.416 1.00 75.88 92 PRO A CA 1
ATOM 688 C C . PRO A 1 92 ? -13.947 -6.058 9.651 1.00 75.88 92 PRO A 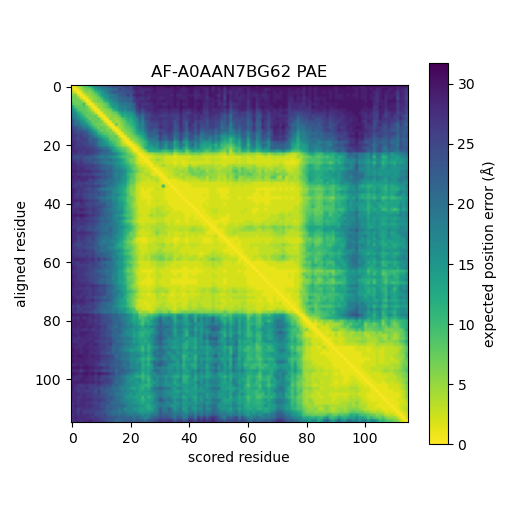C 1
ATOM 690 O O . PRO A 1 92 ? -14.787 -6.911 9.938 1.00 75.88 92 PRO A O 1
ATOM 693 N N . LYS A 1 93 ? -12.881 -5.834 10.440 1.00 74.69 93 LYS A N 1
ATOM 694 C CA . LYS A 1 93 ? -12.626 -6.579 11.691 1.00 74.69 93 LYS A CA 1
ATOM 695 C C . LYS A 1 93 ? -13.694 -6.301 12.755 1.00 74.69 93 LYS A C 1
ATOM 697 O O . LYS A 1 93 ? -14.035 -7.202 13.520 1.00 74.69 93 LYS A O 1
ATOM 702 N N . ARG A 1 94 ? -14.214 -5.072 12.821 1.00 87.50 94 ARG A N 1
ATOM 703 C CA . ARG A 1 94 ? -15.295 -4.680 13.739 1.00 87.50 94 ARG A CA 1
ATOM 704 C C . ARG A 1 94 ? -16.626 -5.310 13.348 1.00 87.50 94 ARG A C 1
ATOM 706 O O . ARG A 1 94 ? -17.247 -5.952 14.191 1.00 87.50 94 ARG A O 1
ATOM 713 N N . LEU A 1 95 ? -16.992 -5.237 12.071 1.00 86.12 95 LEU A N 1
ATOM 714 C CA . LEU A 1 95 ? -18.203 -5.872 11.548 1.00 86.12 95 LEU A CA 1
ATOM 715 C C . LEU A 1 95 ? -18.186 -7.392 11.752 1.00 86.12 95 LEU A C 1
ATOM 717 O O . LEU A 1 95 ? -19.183 -7.958 12.192 1.00 86.12 95 LEU A O 1
ATOM 721 N N . ALA A 1 96 ? -17.040 -8.051 11.547 1.00 76.69 96 ALA A N 1
ATOM 722 C CA . ALA A 1 96 ? -16.880 -9.483 11.829 1.00 76.69 96 ALA A CA 1
ATOM 723 C C . ALA A 1 96 ? -17.098 -9.853 13.312 1.00 76.69 96 ALA A C 1
ATOM 725 O O . ALA A 1 96 ? -17.330 -11.016 13.633 1.00 76.69 96 ALA A O 1
ATOM 726 N N . ARG A 1 97 ? -17.028 -8.874 14.222 1.00 89.69 97 ARG A N 1
ATOM 727 C CA . ARG A 1 97 ? -17.304 -9.013 15.660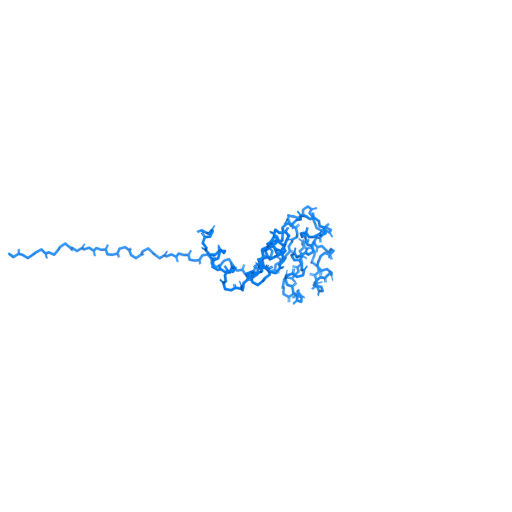 1.00 89.69 97 ARG A CA 1
ATOM 728 C C . ARG A 1 97 ? -18.693 -8.491 16.053 1.00 89.69 97 ARG A C 1
ATOM 730 O O . ARG A 1 97 ? -18.974 -8.393 17.242 1.00 89.69 97 ARG A O 1
ATOM 737 N N . GLY A 1 98 ? -19.538 -8.130 15.084 1.00 92.25 98 GLY A N 1
ATOM 738 C CA . GLY A 1 98 ? -20.858 -7.540 15.327 1.00 92.25 98 GLY A CA 1
ATOM 739 C C . GLY A 1 98 ? -20.813 -6.104 15.857 1.00 92.25 98 GLY A C 1
ATOM 740 O O . GLY A 1 98 ? -21.778 -5.648 16.460 1.00 92.25 98 GLY A O 1
ATOM 741 N N . LEU A 1 99 ? -19.693 -5.402 15.672 1.00 91.75 99 LEU A N 1
ATOM 742 C CA . LEU A 1 99 ? -19.523 -4.010 16.082 1.00 91.75 99 LEU A CA 1
ATOM 743 C C . LEU A 1 99 ? -19.787 -3.067 14.906 1.00 91.75 99 LEU A C 1
ATOM 745 O O . LEU A 1 99 ? -19.472 -3.391 13.761 1.00 91.75 99 LEU A O 1
ATOM 749 N N . GLU A 1 100 ? -20.284 -1.869 15.204 1.00 91.06 100 GLU A N 1
ATOM 750 C CA . GLU A 1 100 ? -20.466 -0.810 14.208 1.00 91.06 100 GLU A CA 1
ATOM 751 C C . GLU A 1 100 ? -19.129 -0.318 13.643 1.00 91.06 100 GLU A C 1
ATOM 753 O O . GLU A 1 100 ? -18.096 -0.342 14.326 1.00 91.06 100 GLU A O 1
ATOM 758 N N . THR A 1 101 ? -19.148 0.149 12.395 1.00 87.25 101 THR A N 1
ATOM 759 C CA . THR A 1 101 ? -17.992 0.778 11.749 1.00 87.25 101 THR A CA 1
ATOM 760 C C . THR A 1 101 ? -17.637 2.088 12.435 1.00 87.25 101 THR A C 1
ATOM 762 O O . THR A 1 101 ? -18.522 2.863 12.780 1.00 87.25 101 THR A O 1
ATOM 765 N N . LEU A 1 102 ? -16.347 2.361 12.574 1.00 84.25 102 LEU A N 1
ATOM 766 C CA . LEU A 1 102 ? -15.857 3.655 13.017 1.00 84.25 102 LEU A CA 1
ATOM 767 C C . LEU A 1 102 ? -15.877 4.659 11.868 1.00 84.25 102 LEU A C 1
ATOM 769 O O . LEU A 1 102 ? -15.620 4.316 10.707 1.00 84.25 102 LEU A O 1
ATOM 773 N N . SER A 1 103 ? -16.149 5.907 12.222 1.00 83.75 103 SER A N 1
ATOM 774 C CA . SER A 1 103 ? -15.957 7.068 11.367 1.00 83.75 103 SER A CA 1
ATOM 775 C C . SER A 1 103 ? -14.472 7.351 11.142 1.00 83.75 103 SER A C 1
ATOM 777 O O . SER A 1 103 ? -13.594 6.922 11.894 1.00 83.75 103 SER A O 1
ATOM 779 N N . GLN A 1 104 ? -14.177 8.118 10.096 1.00 71.12 104 GLN A N 1
ATOM 780 C CA . GLN A 1 104 ? -12.798 8.439 9.732 1.00 71.12 104 GLN A CA 1
ATOM 781 C C . GLN A 1 104 ? -12.063 9.274 10.783 1.00 71.12 104 GLN A C 1
ATOM 783 O O . GLN A 1 104 ? -10.841 9.180 10.891 1.00 71.12 104 GLN A O 1
ATOM 788 N N . ASP A 1 105 ? -12.792 10.063 11.571 1.00 76.25 105 ASP A N 1
ATOM 789 C CA . ASP A 1 105 ? -12.221 10.819 12.684 1.00 76.25 105 ASP A CA 1
ATOM 790 C C . ASP A 1 105 ? -11.902 9.905 13.873 1.00 76.25 105 ASP A C 1
ATOM 792 O O . ASP A 1 105 ? -10.831 10.027 14.458 1.00 76.25 105 ASP A O 1
ATOM 796 N N . GLU A 1 106 ? -12.760 8.926 14.176 1.00 82.06 106 GLU A N 1
ATOM 797 C CA . GLU A 1 106 ? -12.488 7.920 15.213 1.00 82.06 106 GLU A CA 1
ATOM 798 C C . GLU A 1 106 ? -11.303 7.027 14.840 1.00 82.06 106 GLU A C 1
ATOM 800 O O . GLU A 1 106 ? -10.448 6.737 15.674 1.00 82.06 106 GLU A O 1
ATOM 805 N N . ILE A 1 107 ? -11.217 6.620 13.572 1.00 76.81 107 ILE A N 1
ATOM 806 C CA . ILE A 1 107 ? -10.083 5.849 13.055 1.00 76.81 107 ILE A CA 1
ATOM 807 C C . ILE A 1 107 ? -8.795 6.656 13.157 1.00 76.81 107 ILE A C 1
ATOM 809 O O . ILE A 1 107 ? -7.789 6.136 13.634 1.00 76.81 107 ILE A O 1
ATOM 813 N N . ARG A 1 108 ? -8.820 7.927 12.745 1.00 72.62 108 ARG A N 1
ATOM 814 C CA . ARG A 1 108 ? -7.665 8.816 12.879 1.00 72.62 108 ARG A CA 1
ATOM 815 C C . ARG A 1 108 ? -7.244 8.946 14.338 1.00 72.62 108 ARG A C 1
ATOM 817 O O . ARG A 1 108 ? -6.071 8.761 14.631 1.00 72.62 108 ARG A O 1
ATOM 824 N N . HIS A 1 109 ? -8.199 9.172 15.235 1.00 76.25 109 HIS A N 1
ATOM 825 C CA . HIS A 1 109 ? -7.927 9.314 16.657 1.00 76.25 109 HIS A CA 1
ATOM 826 C C . HIS A 1 109 ? -7.277 8.058 17.250 1.00 76.25 109 HIS A C 1
ATOM 828 O O . HIS A 1 109 ? -6.269 8.173 17.940 1.00 76.25 109 HIS A O 1
ATOM 834 N N . ILE A 1 110 ? -7.788 6.863 16.925 1.00 72.56 110 ILE A N 1
ATOM 835 C CA . ILE A 1 110 ? -7.188 5.586 17.344 1.00 72.56 110 ILE A CA 1
ATOM 836 C C . ILE A 1 110 ? -5.762 5.462 16.813 1.00 72.56 110 ILE A C 1
ATOM 838 O O . ILE A 1 110 ? -4.859 5.119 17.565 1.00 72.56 110 ILE A O 1
ATOM 842 N N . LEU A 1 111 ? -5.538 5.756 15.532 1.00 70.00 111 LEU A N 1
ATOM 843 C CA . LEU A 1 111 ? -4.205 5.655 14.940 1.00 70.00 111 LEU A CA 1
ATOM 844 C C . LEU A 1 111 ? -3.216 6.644 15.566 1.00 70.00 111 LEU A C 1
ATOM 846 O O . LEU A 1 111 ? -2.058 6.292 15.743 1.00 70.00 111 LEU A O 1
ATOM 850 N N . GLU A 1 112 ? -3.674 7.835 15.951 1.00 67.69 112 GLU A N 1
ATOM 851 C CA . GLU A 1 112 ? -2.875 8.845 16.653 1.00 67.69 112 GLU A CA 1
ATOM 852 C C . GLU A 1 112 ? -2.574 8.467 18.113 1.00 67.69 112 GLU A C 1
ATOM 854 O O . GLU A 1 112 ? -1.545 8.882 18.636 1.00 67.69 112 GLU A O 1
ATOM 859 N N . THR A 1 113 ? -3.423 7.670 18.779 1.00 62.31 113 THR A N 1
ATOM 860 C CA . THR A 1 113 ? -3.180 7.230 20.173 1.00 62.31 113 THR A CA 1
ATOM 861 C C . THR A 1 113 ? -2.247 6.022 20.291 1.00 62.31 113 THR A C 1
ATOM 863 O O . THR A 1 113 ? -1.827 5.685 21.395 1.00 62.31 113 THR A O 1
ATOM 866 N N . TYR A 1 114 ? -1.955 5.345 19.179 1.00 49.22 114 TYR A N 1
ATOM 867 C CA . TYR A 1 114 ? -1.090 4.161 19.119 1.00 49.22 114 TYR A CA 1
ATOM 868 C C . TYR A 1 114 ? 0.371 4.481 18.742 1.00 49.22 114 TYR A C 1
ATOM 870 O O . TYR A 1 114 ? 1.159 3.546 18.578 1.00 49.22 114 TYR A O 1
ATOM 878 N N . VAL A 1 115 ? 0.724 5.767 18.601 1.00 40.25 115 VAL A N 1
ATOM 879 C CA . VAL A 1 115 ? 2.085 6.254 18.291 1.00 40.25 115 VAL A CA 1
ATOM 880 C C . VAL A 1 115 ? 2.831 6.663 19.556 1.00 40.25 115 VAL A C 1
ATOM 882 O O . VAL A 1 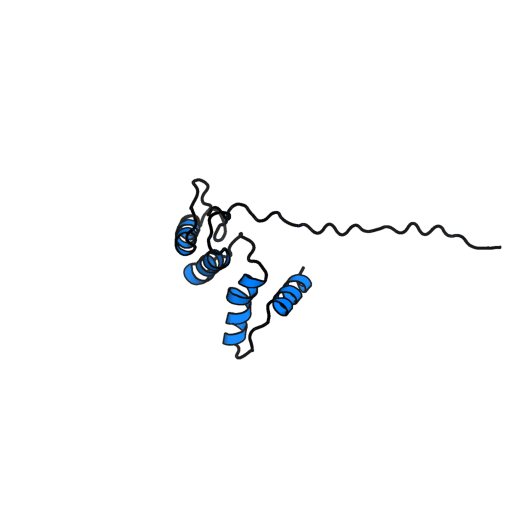115 ? 2.217 7.340 20.410 1.00 40.25 115 VAL A O 1
#

Radius of gyration: 20.1 Å; Cα contacts (8 Å, |Δi|>4): 155; chains: 1; bounding box: 36×53×61 Å

Foldseek 3Di:
DDDDDPPPPPPPPPPPPPPPQPQWKDQADLVRLVLQVVLLVQQQFDQDPSSTTGPVRGPAPLSSQLSSCVVPNTGMPRDDQLVNCQPRPVQVVQVVVVHHGDDSVVSVVVVVVVD